Protein AF-A0A9P3B2C8-F1 (afdb_monomer)

Solvent-accessible surface area (backbone atoms only — not comparable to full-atom values): 7756 Å² total; per-residue (Å²): 133,86,79,74,78,77,79,78,56,55,36,47,29,54,49,73,46,73,80,32,64,86,76,52,76,56,38,17,37,38,37,25,30,33,15,29,93,75,75,56,87,89,52,92,56,63,87,14,36,55,66,86,53,59,42,84,40,42,48,70,59,54,50,53,53,52,52,53,48,36,76,73,70,60,54,70,44,74,34,84,42,39,35,36,61,78,42,93,71,26,80,46,48,59,59,49,51,53,60,45,47,61,66,65,63,59,82,76,83,66,72,98,69,74,93,66,77,95,72,82,77,82,69,84,86,127

Sequence (126 aa):
MANATPAPVMLRLNKAHYPVTTLGYGKRIGVWFQGCSIHCKDCVSMDTWEPNGGADIAVPALMDWCKAKAAAGGVDGVTFSGGEPFFPAQQAIEHGVQGLRLFVGGCGFFPPASCGGRRGHPGPAR

Structure (mmCIF, N/CA/C/O backbone):
data_AF-A0A9P3B2C8-F1
#
_entry.id   AF-A0A9P3B2C8-F1
#
loop_
_atom_site.group_PDB
_atom_site.id
_atom_site.type_symbol
_atom_site.label_atom_id
_atom_site.label_alt_id
_atom_site.label_comp_id
_atom_site.label_as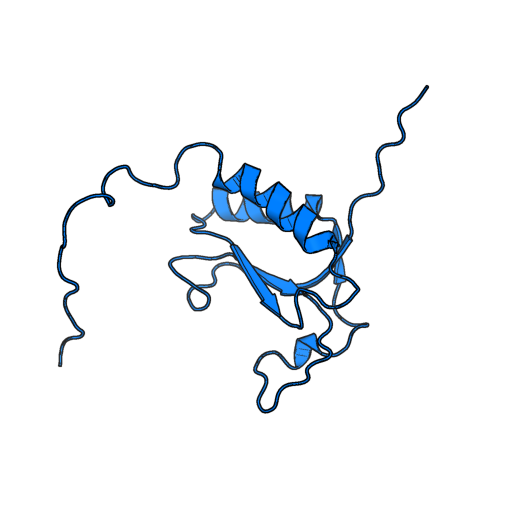ym_id
_atom_site.label_entity_id
_atom_site.label_seq_id
_atom_site.pdbx_PDB_ins_code
_atom_site.Cartn_x
_atom_site.Cartn_y
_atom_site.Cartn_z
_atom_site.occupancy
_atom_site.B_iso_or_equiv
_atom_site.auth_seq_id
_atom_site.auth_comp_id
_atom_site.auth_asym_id
_atom_site.auth_atom_id
_atom_site.pdbx_PDB_model_num
ATOM 1 N N . MET A 1 1 ? 28.570 18.920 15.329 1.00 43.25 1 MET A N 1
ATOM 2 C CA . MET A 1 1 ? 28.449 18.154 14.071 1.00 43.25 1 MET A CA 1
ATOM 3 C C . MET A 1 1 ? 26.966 17.894 13.874 1.00 43.25 1 MET A C 1
ATOM 5 O O . MET A 1 1 ? 26.387 17.195 14.695 1.00 43.25 1 MET A O 1
ATOM 9 N N . ALA A 1 2 ? 26.316 18.571 12.927 1.00 52.19 2 ALA A N 1
ATOM 10 C CA . ALA A 1 2 ? 24.889 18.373 12.686 1.00 52.19 2 ALA A CA 1
ATOM 11 C C . ALA A 1 2 ? 24.709 16.997 12.035 1.00 52.19 2 ALA A C 1
ATOM 13 O O . ALA A 1 2 ? 25.171 16.790 10.916 1.00 52.19 2 ALA A O 1
ATOM 14 N N . ASN A 1 3 ? 24.102 16.048 12.750 1.00 50.06 3 ASN A N 1
ATOM 15 C CA . ASN A 1 3 ? 23.683 14.791 12.141 1.00 50.06 3 ASN A CA 1
ATOM 16 C C . ASN A 1 3 ? 22.627 15.133 11.089 1.00 50.06 3 ASN A C 1
ATOM 18 O O . ASN A 1 3 ? 21.525 15.564 11.432 1.00 50.06 3 ASN A O 1
ATOM 22 N N . ALA A 1 4 ? 22.988 14.994 9.814 1.00 58.59 4 ALA A N 1
ATOM 23 C CA . ALA A 1 4 ? 22.043 15.111 8.720 1.00 58.59 4 ALA A CA 1
ATOM 24 C C . ALA A 1 4 ? 20.902 14.121 8.977 1.00 58.59 4 ALA A C 1
ATOM 26 O O . ALA A 1 4 ? 21.138 12.929 9.175 1.00 58.59 4 ALA A O 1
ATOM 27 N N . THR A 1 5 ? 19.667 14.620 9.025 1.00 59.88 5 THR A N 1
ATOM 28 C CA . THR A 1 5 ? 18.505 13.730 9.042 1.00 59.88 5 THR A CA 1
ATOM 29 C C . THR A 1 5 ? 18.495 13.009 7.695 1.00 59.88 5 THR A C 1
ATOM 31 O O . THR A 1 5 ? 18.531 13.693 6.668 1.00 59.88 5 THR A O 1
ATOM 34 N N . PRO A 1 6 ? 18.518 11.666 7.658 1.00 69.62 6 PRO A N 1
ATOM 35 C CA . PRO A 1 6 ? 18.495 10.947 6.395 1.00 69.62 6 PRO A CA 1
ATOM 36 C C . PRO A 1 6 ? 17.227 11.317 5.623 1.00 69.62 6 PRO A C 1
ATOM 38 O O . PRO A 1 6 ? 16.162 11.510 6.216 1.00 69.62 6 PRO A O 1
ATOM 41 N N . ALA A 1 7 ? 17.357 11.447 4.302 1.00 75.50 7 ALA A N 1
ATOM 42 C CA . ALA A 1 7 ? 16.226 11.739 3.435 1.00 75.50 7 ALA A CA 1
ATOM 43 C C . ALA A 1 7 ? 15.110 10.698 3.651 1.00 75.50 7 ALA A C 1
ATOM 45 O O . ALA A 1 7 ? 15.408 9.518 3.871 1.00 75.50 7 ALA A O 1
ATOM 46 N N . PRO A 1 8 ? 13.832 11.114 3.618 1.00 78.19 8 PRO A N 1
ATOM 47 C CA . PRO A 1 8 ? 12.732 10.195 3.839 1.00 78.19 8 PRO A CA 1
ATOM 48 C C . PRO A 1 8 ? 12.723 9.128 2.748 1.00 78.19 8 PRO A C 1
ATOM 50 O O . PRO A 1 8 ? 12.842 9.417 1.558 1.00 78.19 8 PRO A O 1
ATOM 53 N N . VAL A 1 9 ? 12.558 7.881 3.176 1.00 84.44 9 VAL A N 1
ATOM 54 C CA . VAL A 1 9 ? 12.403 6.747 2.272 1.00 84.44 9 VAL A CA 1
ATOM 55 C C . VAL A 1 9 ? 11.106 6.926 1.477 1.00 84.44 9 VAL A C 1
ATOM 57 O O . VAL A 1 9 ? 10.041 7.148 2.063 1.00 84.44 9 VAL A O 1
ATOM 60 N N . MET A 1 10 ? 11.203 6.828 0.152 1.00 85.94 10 MET A N 1
ATOM 61 C CA . MET A 1 10 ? 10.084 6.997 -0.775 1.00 85.94 10 MET A CA 1
ATOM 62 C C . MET A 1 10 ? 9.579 5.638 -1.261 1.00 85.94 10 MET A C 1
ATOM 64 O O . MET A 1 10 ? 10.369 4.747 -1.564 1.00 85.94 10 MET A O 1
ATOM 68 N N . LEU A 1 11 ? 8.258 5.489 -1.335 1.00 86.44 11 LEU A N 1
ATOM 69 C CA . LEU A 1 11 ? 7.563 4.329 -1.884 1.00 86.44 11 LEU A CA 1
ATOM 70 C C . LEU A 1 11 ? 6.834 4.740 -3.153 1.00 86.44 11 LEU A C 1
ATOM 72 O O . LEU A 1 11 ? 6.071 5.704 -3.124 1.00 86.44 11 LEU A O 1
ATOM 76 N N . ARG A 1 12 ? 6.972 3.965 -4.229 1.00 89.44 12 ARG A N 1
ATOM 77 C CA . ARG A 1 12 ? 6.108 4.133 -5.396 1.00 89.44 12 ARG A CA 1
ATOM 78 C C . ARG A 1 12 ? 4.835 3.313 -5.219 1.00 89.44 12 ARG A C 1
ATOM 80 O O . ARG A 1 12 ? 4.873 2.084 -5.270 1.00 89.44 12 ARG A O 1
ATOM 87 N N . LEU A 1 13 ? 3.708 3.986 -5.002 1.00 90.94 13 LEU A N 1
ATOM 88 C CA . LEU A 1 13 ? 2.414 3.343 -4.777 1.00 90.94 13 LEU A CA 1
ATOM 89 C C . LEU A 1 13 ? 1.473 3.552 -5.958 1.00 90.94 13 LEU A C 1
ATOM 91 O O . LEU A 1 13 ? 1.335 4.660 -6.465 1.00 90.94 13 LEU A O 1
ATOM 95 N N . ASN A 1 14 ? 0.776 2.490 -6.349 1.00 93.88 14 ASN A N 1
ATOM 96 C CA . ASN A 1 14 ? -0.367 2.577 -7.245 1.00 93.88 14 ASN A CA 1
ATOM 97 C C . ASN A 1 14 ? -1.588 3.130 -6.495 1.00 93.88 14 ASN A C 1
ATOM 99 O O . ASN A 1 14 ? -2.236 4.072 -6.945 1.00 93.88 14 ASN A O 1
ATOM 103 N N . LYS A 1 15 ? -1.885 2.550 -5.324 1.00 94.00 15 LYS A N 1
ATOM 104 C CA . LYS A 1 15 ? -3.028 2.935 -4.487 1.00 94.00 15 LYS A CA 1
ATOM 105 C C . LYS A 1 15 ? -2.873 2.465 -3.045 1.00 94.00 15 LYS A C 1
ATOM 107 O O . LYS A 1 15 ? -2.222 1.462 -2.758 1.00 94.00 15 LYS A O 1
ATOM 112 N N . ALA A 1 16 ? -3.551 3.163 -2.140 1.00 93.94 16 ALA A N 1
ATOM 113 C CA . ALA A 1 16 ? -3.801 2.717 -0.776 1.00 93.94 16 ALA A CA 1
ATOM 114 C C . ALA A 1 16 ? -5.299 2.846 -0.479 1.00 93.94 16 ALA A C 1
ATOM 116 O O . ALA A 1 16 ? -5.923 3.846 -0.838 1.00 93.94 16 ALA A O 1
ATOM 117 N N . HIS A 1 17 ? -5.895 1.832 0.146 1.00 94.88 17 HIS A N 1
ATOM 118 C CA . HIS A 1 17 ? -7.337 1.791 0.376 1.00 94.88 17 HIS A CA 1
ATOM 119 C C . HIS A 1 17 ? -7.695 1.245 1.757 1.00 94.88 17 HIS A C 1
ATOM 121 O O . HIS A 1 17 ? -7.052 0.334 2.275 1.00 94.88 17 HIS A O 1
ATOM 127 N N . TYR A 1 18 ? -8.751 1.808 2.340 1.00 94.81 18 TYR A N 1
ATOM 128 C CA . TYR A 1 18 ? -9.376 1.349 3.574 1.00 94.81 18 TYR A CA 1
ATOM 129 C C . TYR A 1 18 ? -10.875 1.700 3.536 1.00 94.81 18 TYR A C 1
ATOM 131 O O . TYR A 1 18 ? -11.192 2.846 3.204 1.00 94.81 18 TYR A O 1
ATOM 139 N N . PRO A 1 19 ? -11.782 0.790 3.937 1.00 95.38 19 PRO A N 1
ATOM 140 C CA . PRO A 1 19 ? -11.508 -0.563 4.424 1.00 95.38 19 PRO A CA 1
ATOM 141 C C . PRO A 1 19 ? -11.384 -1.596 3.292 1.00 95.38 19 PRO A C 1
ATOM 143 O O . PRO A 1 19 ? -12.150 -1.585 2.337 1.00 95.38 19 PRO A O 1
ATOM 146 N N . VAL A 1 20 ? -10.454 -2.542 3.439 1.00 94.56 20 VAL A N 1
ATOM 147 C CA . VAL A 1 20 ? -10.326 -3.734 2.584 1.00 94.56 20 VAL A CA 1
ATOM 148 C C . VAL A 1 20 ? -10.658 -4.974 3.408 1.00 94.56 20 VAL A C 1
ATOM 150 O O . VAL A 1 20 ? -10.001 -5.233 4.410 1.00 94.56 20 VAL A O 1
ATOM 153 N N . THR A 1 21 ? -11.652 -5.756 2.989 1.00 95.38 21 THR A N 1
ATOM 154 C CA . THR A 1 21 ? -12.120 -6.958 3.717 1.00 95.38 21 THR A CA 1
ATOM 155 C C . THR A 1 21 ? -11.828 -8.273 2.994 1.00 95.38 21 THR A C 1
ATOM 157 O O . THR A 1 21 ? -12.103 -9.347 3.517 1.00 95.38 21 THR A O 1
ATOM 160 N N . THR A 1 22 ? -11.262 -8.206 1.788 1.00 94.19 22 THR A N 1
ATOM 161 C CA . THR A 1 22 ? -10.993 -9.370 0.928 1.00 94.19 22 THR A CA 1
ATOM 162 C C . THR A 1 22 ? -9.524 -9.797 0.915 1.00 94.19 22 THR A C 1
ATOM 164 O O . THR A 1 22 ? -9.206 -10.856 0.385 1.00 94.19 22 THR A O 1
ATOM 167 N N . LEU A 1 23 ? -8.619 -9.008 1.510 1.00 91.12 23 LEU A N 1
ATOM 168 C CA . LEU A 1 23 ? -7.166 -9.250 1.516 1.00 91.12 23 LEU A CA 1
ATOM 169 C C . LEU A 1 23 ? -6.628 -9.658 2.896 1.00 91.12 23 LEU A C 1
ATOM 171 O O . LEU A 1 23 ? -5.550 -9.227 3.312 1.00 91.12 23 LEU A O 1
ATOM 175 N N . GLY A 1 24 ? -7.404 -10.465 3.616 1.00 89.31 24 GLY A N 1
ATOM 176 C CA . GLY A 1 24 ? -7.090 -10.991 4.944 1.00 89.31 24 GLY A CA 1
ATOM 177 C C . GLY A 1 24 ? -8.228 -10.772 5.939 1.00 89.31 24 GLY A C 1
ATOM 178 O O . GLY A 1 24 ? -9.258 -10.197 5.604 1.00 89.31 24 GLY A O 1
ATOM 179 N N . TYR A 1 25 ? -8.030 -11.227 7.177 1.00 89.38 25 TYR A N 1
ATOM 180 C CA . TYR A 1 25 ? -9.030 -11.097 8.237 1.00 89.38 25 TYR A CA 1
ATOM 181 C C . TYR A 1 25 ? -9.295 -9.629 8.611 1.00 89.38 25 TYR A C 1
ATOM 183 O O . TYR A 1 25 ? -8.346 -8.845 8.756 1.00 89.38 25 TYR A O 1
ATOM 191 N N . GLY A 1 26 ? -10.576 -9.309 8.821 1.00 92.31 26 GLY A N 1
ATOM 192 C CA . GLY A 1 26 ? -11.045 -8.025 9.342 1.00 92.31 26 GLY A CA 1
ATOM 193 C C . GLY A 1 26 ? -11.028 -6.874 8.329 1.00 92.31 26 GLY A C 1
ATOM 194 O O . GLY A 1 26 ? -11.012 -7.078 7.116 1.00 92.31 26 GLY A O 1
ATOM 195 N N . LYS A 1 27 ? -11.052 -5.640 8.840 1.00 93.44 27 LYS A N 1
ATOM 196 C CA . LYS A 1 27 ? -10.877 -4.396 8.086 1.00 93.44 27 LYS A CA 1
ATOM 197 C C . LYS A 1 27 ? -9.394 -4.087 7.963 1.00 93.44 27 LYS A C 1
ATOM 199 O O . LYS A 1 27 ? -8.738 -3.671 8.921 1.00 93.44 27 LYS A O 1
ATOM 204 N N . ARG A 1 28 ? -8.866 -4.243 6.759 1.00 93.94 28 ARG A N 1
ATOM 205 C CA . ARG A 1 28 ? -7.453 -4.028 6.473 1.00 93.94 28 ARG A CA 1
ATOM 206 C C . ARG A 1 28 ? -7.233 -2.742 5.710 1.00 93.94 28 ARG A C 1
ATOM 208 O O . ARG A 1 28 ? -8.091 -2.279 4.960 1.00 93.94 28 ARG A O 1
ATOM 215 N N . ILE A 1 29 ? -6.051 -2.180 5.889 1.00 94.75 29 ILE A N 1
ATOM 216 C CA . ILE A 1 29 ? -5.506 -1.216 4.943 1.00 94.75 29 ILE A CA 1
ATOM 217 C C . ILE A 1 29 ? -4.802 -2.018 3.851 1.00 94.75 29 ILE A C 1
ATOM 219 O O . ILE A 1 29 ? -3.864 -2.755 4.145 1.00 94.75 29 ILE A O 1
ATOM 223 N N . GLY A 1 30 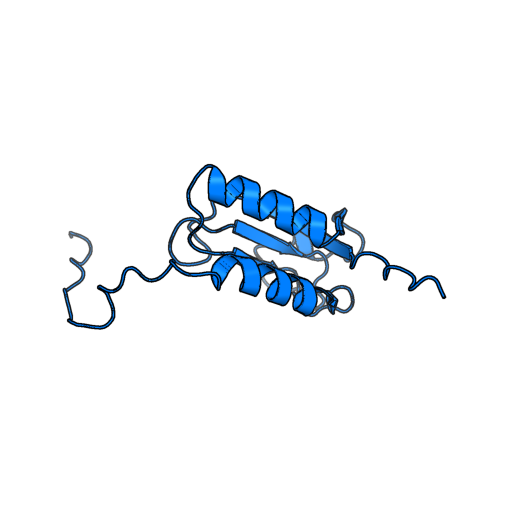? -5.243 -1.891 2.605 1.00 93.94 30 GLY A N 1
ATOM 224 C CA . GLY A 1 30 ? -4.521 -2.433 1.456 1.00 93.94 30 GLY A CA 1
ATOM 225 C C . GLY A 1 30 ? -3.563 -1.388 0.893 1.00 93.94 30 GLY A C 1
ATOM 226 O O . GLY A 1 30 ? -3.972 -0.250 0.662 1.00 93.94 30 GLY A O 1
ATOM 227 N N . VAL A 1 31 ? -2.308 -1.768 0.667 1.00 92.38 31 VAL A N 1
ATOM 228 C CA . VAL A 1 31 ? -1.281 -0.929 0.036 1.00 92.38 31 VAL A CA 1
ATOM 229 C C . VAL A 1 31 ? -0.771 -1.656 -1.198 1.00 92.38 31 VAL A C 1
ATOM 231 O O . VAL A 1 31 ? -0.207 -2.738 -1.073 1.00 92.38 31 VAL A O 1
ATOM 234 N N . TRP A 1 32 ? -0.966 -1.069 -2.374 1.00 92.81 32 TRP A N 1
ATOM 235 C CA . TRP A 1 32 ? -0.469 -1.585 -3.645 1.00 92.81 32 TRP A CA 1
ATOM 236 C C . TRP A 1 32 ? 0.649 -0.675 -4.142 1.00 92.81 32 TRP A C 1
ATOM 238 O O . TRP A 1 32 ? 0.446 0.514 -4.390 1.00 92.81 32 TRP A O 1
ATOM 248 N N . PHE A 1 33 ? 1.828 -1.250 -4.281 1.00 91.19 33 PHE A N 1
ATOM 249 C CA . PHE A 1 33 ? 2.978 -0.695 -4.963 1.00 91.19 33 PHE A CA 1
ATOM 250 C C . PHE A 1 33 ? 2.820 -0.672 -6.489 1.00 91.19 33 PHE A C 1
ATOM 252 O O . PHE A 1 33 ? 1.993 -1.365 -7.081 1.00 91.19 33 PHE A O 1
ATOM 259 N N . GLN A 1 34 ? 3.642 0.140 -7.139 1.00 92.06 34 GLN A N 1
ATOM 260 C CA . GLN A 1 34 ? 3.735 0.187 -8.594 1.00 92.06 34 GLN A CA 1
ATOM 261 C C . GLN A 1 34 ? 4.948 -0.615 -9.087 1.00 92.06 34 GLN A C 1
ATOM 263 O O . GLN A 1 34 ? 6.004 -0.587 -8.464 1.00 92.06 34 GLN A O 1
ATOM 268 N N . GLY A 1 35 ? 4.806 -1.254 -10.245 1.00 89.75 35 GLY A N 1
ATOM 269 C CA . GLY A 1 35 ? 5.830 -2.038 -10.926 1.00 89.75 35 GLY A CA 1
ATOM 270 C C . GLY A 1 35 ? 5.680 -3.533 -10.654 1.00 89.75 35 GLY A C 1
ATOM 271 O O . GLY A 1 35 ? 5.605 -3.963 -9.504 1.00 89.75 35 GLY A O 1
ATOM 272 N N . CYS A 1 36 ? 5.649 -4.348 -11.710 1.00 89.75 36 CYS A N 1
ATOM 273 C CA . CYS A 1 36 ? 5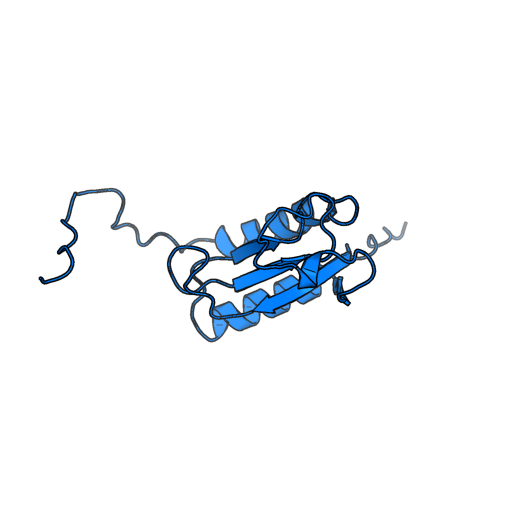.663 -5.808 -11.601 1.00 89.75 36 CYS A CA 1
ATOM 274 C C . CYS A 1 36 ? 6.378 -6.416 -12.805 1.00 89.75 36 CYS A C 1
ATOM 276 O O . CYS A 1 36 ? 5.87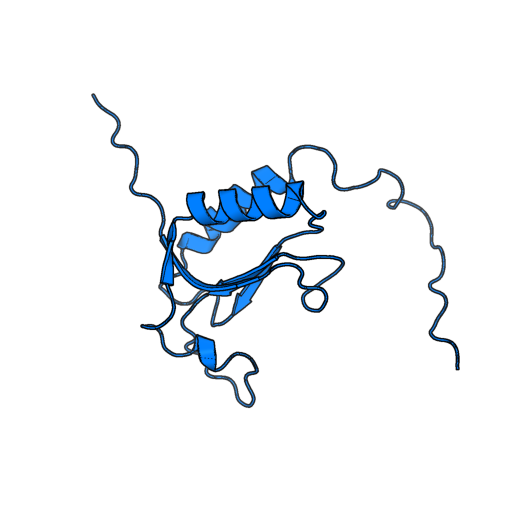1 -6.314 -13.908 1.00 89.75 36 CYS A O 1
ATOM 278 N N . SER A 1 37 ? 7.508 -7.102 -12.633 1.00 86.50 37 SER A N 1
ATOM 279 C CA . SER A 1 37 ? 8.185 -7.773 -13.760 1.00 86.50 37 SER A CA 1
ATOM 280 C C . SER A 1 37 ? 7.559 -9.103 -14.175 1.00 86.50 37 SER A C 1
ATOM 282 O O . SER A 1 37 ? 7.921 -9.649 -15.213 1.00 86.50 37 SER A O 1
ATOM 284 N N . ILE A 1 38 ? 6.659 -9.655 -13.359 1.00 89.62 38 ILE A N 1
ATOM 285 C CA . ILE A 1 38 ? 6.118 -11.003 -13.561 1.00 89.62 38 ILE A CA 1
ATOM 286 C C . ILE A 1 38 ? 5.068 -11.011 -14.675 1.00 89.62 38 ILE A C 1
ATOM 288 O O . ILE A 1 38 ? 4.982 -11.990 -15.411 1.00 89.62 38 ILE A O 1
ATOM 292 N N . HIS A 1 39 ? 4.263 -9.945 -14.778 1.00 91.38 39 HIS A N 1
ATOM 293 C CA . HIS A 1 39 ? 3.156 -9.824 -15.737 1.00 91.38 39 HIS A CA 1
ATOM 294 C C . HIS A 1 39 ? 2.344 -11.122 -15.877 1.00 91.38 39 HIS A C 1
ATOM 296 O O . HIS A 1 39 ? 2.151 -11.653 -16.973 1.00 91.38 39 HIS A O 1
ATOM 302 N N . CYS A 1 40 ? 1.920 -11.681 -14.738 1.00 91.50 40 CYS A N 1
ATOM 303 C CA . CYS A 1 40 ? 1.273 -12.985 -14.720 1.00 91.50 40 CYS A CA 1
ATOM 304 C C . CYS A 1 40 ? 0.002 -12.996 -15.581 1.00 91.50 40 CYS A C 1
ATOM 306 O O . CYS A 1 40 ? -0.740 -12.014 -15.664 1.00 91.50 40 CYS A O 1
ATOM 308 N N . LYS A 1 41 ? -0.254 -14.142 -16.218 1.00 95.44 41 LYS A N 1
ATOM 309 C CA . LYS A 1 41 ? -1.486 -14.358 -16.972 1.00 95.44 41 LYS A CA 1
ATOM 310 C C . LYS A 1 41 ? -2.695 -14.162 -16.047 1.00 95.44 41 LYS A C 1
ATOM 312 O O . LYS A 1 41 ? -2.692 -14.658 -14.924 1.00 95.44 41 LYS A O 1
ATOM 317 N N . ASP A 1 42 ? -3.703 -13.444 -16.540 1.00 93.75 42 ASP A N 1
ATOM 318 C CA . ASP A 1 42 ? -4.951 -13.137 -15.828 1.00 93.75 42 ASP A CA 1
ATOM 319 C C . ASP A 1 42 ? -4.739 -12.347 -14.517 1.00 93.75 42 ASP A C 1
ATOM 321 O O . ASP A 1 42 ? -5.491 -12.481 -13.549 1.00 93.75 42 ASP A O 1
ATOM 325 N N . CYS A 1 43 ? -3.705 -11.495 -14.476 1.00 92.44 43 CYS A N 1
ATOM 326 C CA . CYS A 1 43 ? -3.440 -10.628 -13.331 1.00 92.44 43 CYS A CA 1
ATOM 327 C C . CYS A 1 43 ? -4.628 -9.695 -13.046 1.00 92.44 43 CYS A C 1
ATOM 329 O O . CYS A 1 43 ? -5.054 -8.924 -13.899 1.00 92.44 43 CYS A O 1
ATOM 331 N N . VAL A 1 44 ? -5.116 -9.688 -11.807 1.00 91.25 44 VAL A N 1
ATOM 332 C CA . VAL A 1 44 ? -6.185 -8.767 -11.373 1.00 91.25 44 VAL A CA 1
ATOM 333 C C . VAL A 1 44 ? -5.697 -7.337 -11.106 1.00 91.25 44 VAL A C 1
ATOM 335 O O . VAL A 1 44 ? -6.510 -6.435 -10.932 1.00 91.25 44 VAL A O 1
ATOM 338 N N . SER A 1 45 ? -4.377 -7.131 -11.087 1.00 91.19 45 SER A N 1
ATOM 339 C CA . SER A 1 45 ? -3.716 -5.857 -10.775 1.00 91.19 45 SER A CA 1
ATOM 340 C C . SER A 1 45 ? -2.852 -5.373 -11.948 1.00 91.19 45 SER A C 1
ATOM 342 O O . SER A 1 45 ? -1.735 -4.901 -11.746 1.00 91.19 45 SER A O 1
ATOM 344 N N . MET A 1 46 ? -3.323 -5.531 -13.191 1.00 93.31 46 MET A N 1
ATOM 345 C CA . MET A 1 46 ? -2.599 -5.078 -14.398 1.00 93.31 46 MET A CA 1
ATOM 346 C C . MET A 1 46 ? -2.263 -3.579 -14.376 1.00 93.31 46 MET A C 1
ATOM 348 O O . MET A 1 46 ? -1.274 -3.154 -14.962 1.00 93.31 46 MET A O 1
ATOM 352 N N . ASP A 1 47 ? -3.042 -2.781 -13.646 1.00 92.38 47 ASP A N 1
ATOM 353 C CA . ASP A 1 47 ? -2.795 -1.358 -13.392 1.00 92.38 47 ASP A CA 1
ATOM 354 C C . ASP A 1 47 ? -1.475 -1.089 -12.643 1.00 92.38 47 ASP A C 1
ATOM 356 O O . ASP A 1 47 ? -0.926 0.012 -12.706 1.00 92.38 47 ASP A O 1
ATOM 360 N N . THR A 1 48 ? -0.931 -2.101 -11.967 1.00 92.44 48 THR A N 1
ATOM 361 C CA . THR A 1 48 ? 0.343 -2.015 -11.240 1.00 92.44 48 THR A CA 1
ATOM 362 C C . THR A 1 48 ? 1.564 -2.377 -12.089 1.00 92.44 48 THR A C 1
ATOM 364 O O . THR A 1 48 ? 2.676 -2.288 -11.586 1.00 92.44 48 THR A O 1
ATOM 367 N N . TRP A 1 49 ? 1.408 -2.796 -13.349 1.00 91.56 49 TRP A N 1
ATOM 368 C CA . TRP A 1 49 ? 2.527 -3.305 -14.156 1.00 91.56 49 TRP A CA 1
ATOM 369 C C . TRP A 1 49 ? 3.544 -2.229 -14.541 1.00 91.56 49 TRP A C 1
ATOM 371 O O . TRP A 1 49 ? 4.739 -2.418 -14.321 1.00 91.56 49 TRP A O 1
ATOM 381 N N . GLU A 1 50 ? 3.073 -1.092 -15.061 1.00 89.94 50 GLU A N 1
ATOM 382 C CA . GLU A 1 50 ? 3.941 -0.035 -15.591 1.00 89.94 50 GLU A CA 1
ATOM 383 C C . GLU A 1 50 ? 4.817 0.574 -14.480 1.00 89.94 50 GLU A C 1
ATOM 385 O O . GLU A 1 50 ? 4.273 1.212 -13.577 1.00 89.94 50 GLU A O 1
ATOM 390 N N . PRO A 1 51 ? 6.155 0.440 -14.516 1.00 85.81 51 PRO A N 1
ATOM 391 C CA . PRO A 1 51 ? 7.018 0.896 -13.422 1.00 85.81 51 PRO A CA 1
ATOM 392 C C . PRO A 1 51 ? 6.955 2.407 -13.181 1.00 85.81 51 PRO A C 1
ATOM 394 O O . PRO A 1 51 ? 7.142 2.871 -12.059 1.00 85.81 51 PRO A O 1
ATOM 397 N N . ASN A 1 52 ? 6.674 3.178 -14.234 1.00 86.44 52 ASN A N 1
ATOM 398 C CA . ASN A 1 52 ? 6.700 4.638 -14.187 1.00 86.44 52 ASN A CA 1
ATOM 399 C C . ASN A 1 52 ? 5.374 5.269 -13.737 1.00 86.44 52 ASN A C 1
ATOM 401 O O . ASN A 1 52 ? 5.308 6.488 -13.591 1.00 86.44 52 ASN A O 1
ATOM 405 N N . GLY A 1 53 ? 4.331 4.463 -13.515 1.00 87.75 53 GLY A N 1
ATOM 406 C CA . GLY A 1 53 ? 3.040 4.934 -13.014 1.00 87.75 53 GLY A CA 1
ATOM 407 C C . GLY A 1 53 ? 3.056 5.285 -11.522 1.00 87.75 53 GLY A C 1
ATOM 408 O O . GLY A 1 53 ? 4.112 5.422 -10.899 1.00 87.75 53 GLY A O 1
ATOM 409 N N . GLY A 1 54 ? 1.859 5.365 -10.936 1.00 89.00 54 GLY A N 1
ATOM 410 C CA . GLY A 1 54 ? 1.663 5.553 -9.498 1.00 89.00 54 GLY A CA 1
ATOM 411 C C . GLY A 1 54 ? 2.098 6.927 -8.976 1.00 89.00 54 GLY A C 1
ATOM 412 O O . GLY A 1 54 ? 2.196 7.898 -9.723 1.00 89.00 54 GLY A O 1
ATOM 413 N N . ALA A 1 55 ? 2.343 7.000 -7.669 1.00 91.19 55 ALA A N 1
ATOM 414 C CA . ALA A 1 55 ? 2.771 8.202 -6.963 1.00 91.19 55 ALA A CA 1
ATOM 415 C C . ALA A 1 55 ? 3.892 7.894 -5.965 1.00 91.19 55 ALA A C 1
ATOM 417 O O . ALA A 1 55 ? 3.884 6.847 -5.312 1.00 91.19 55 ALA A O 1
ATOM 418 N N . ASP A 1 56 ? 4.836 8.823 -5.830 1.00 90.50 56 ASP A N 1
ATOM 419 C CA . ASP A 1 56 ? 5.880 8.763 -4.810 1.00 90.50 56 ASP A CA 1
ATOM 420 C C . ASP A 1 56 ? 5.322 9.226 -3.460 1.00 90.50 56 ASP A C 1
ATOM 422 O O . ASP A 1 56 ? 4.919 10.376 -3.287 1.00 90.50 56 ASP A O 1
ATOM 426 N N . ILE A 1 57 ? 5.304 8.316 -2.490 1.00 90.12 57 ILE A N 1
ATOM 427 C CA . ILE A 1 57 ? 4.770 8.528 -1.148 1.00 90.12 57 ILE A CA 1
ATOM 428 C C . ILE A 1 57 ? 5.881 8.291 -0.13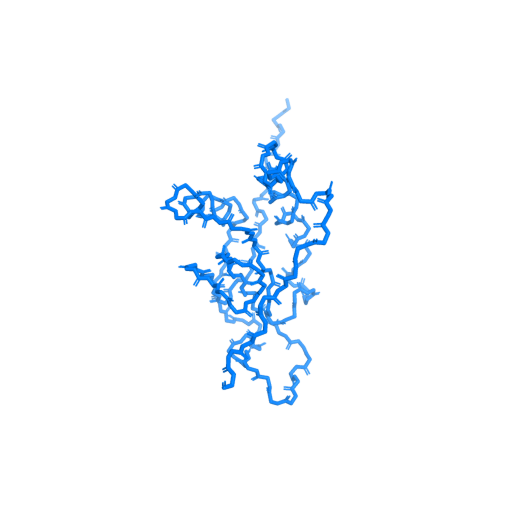1 1.00 90.12 57 ILE A C 1
ATOM 430 O O . ILE A 1 57 ? 6.461 7.209 -0.059 1.00 90.12 57 ILE A O 1
ATOM 434 N N . A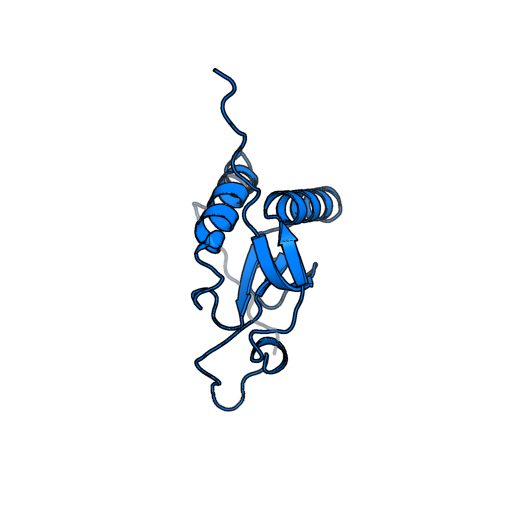LA A 1 58 ? 6.165 9.294 0.696 1.00 90.06 58 ALA A N 1
ATOM 435 C CA . ALA A 1 58 ? 7.117 9.146 1.789 1.00 90.06 58 ALA A CA 1
ATOM 436 C C . ALA A 1 58 ? 6.576 8.169 2.847 1.00 90.06 58 ALA A C 1
ATOM 438 O O . ALA A 1 58 ? 5.412 8.265 3.246 1.00 90.06 58 ALA A O 1
ATOM 439 N N . VAL A 1 59 ? 7.427 7.273 3.362 1.00 86.81 59 VAL A N 1
ATOM 440 C CA . VAL A 1 59 ? 7.046 6.315 4.418 1.00 86.81 59 VAL A CA 1
ATOM 441 C C . VAL A 1 59 ? 6.355 7.004 5.609 1.00 86.81 59 VAL A C 1
ATOM 443 O O . VAL A 1 59 ? 5.290 6.527 6.002 1.00 86.81 59 VAL A O 1
ATOM 446 N N . PRO A 1 60 ? 6.847 8.138 6.157 1.00 87.75 60 PRO A N 1
ATOM 447 C CA . PRO A 1 60 ? 6.160 8.832 7.250 1.00 87.75 60 PRO A CA 1
ATOM 448 C C . PRO A 1 60 ? 4.729 9.262 6.901 1.00 87.75 60 PRO A C 1
ATOM 450 O O . PRO A 1 60 ? 3.822 9.071 7.706 1.00 87.75 60 PRO A O 1
ATOM 453 N N . ALA A 1 61 ? 4.503 9.755 5.680 1.00 91.50 61 ALA A N 1
ATOM 454 C CA . ALA A 1 61 ? 3.180 10.186 5.233 1.00 91.50 61 ALA A CA 1
ATOM 455 C C . ALA A 1 61 ? 2.200 9.006 5.130 1.00 91.50 61 ALA A C 1
ATOM 457 O O . ALA A 1 61 ? 1.052 9.111 5.565 1.00 91.50 61 ALA A O 1
ATOM 458 N N . LEU A 1 62 ? 2.659 7.856 4.619 1.00 89.88 62 LEU A N 1
ATOM 459 C CA . LEU A 1 62 ? 1.857 6.630 4.611 1.00 89.88 62 LEU A CA 1
ATOM 460 C C . LEU A 1 62 ? 1.521 6.179 6.039 1.00 89.88 62 LEU A C 1
ATOM 462 O O . LEU A 1 62 ? 0.382 5.806 6.313 1.00 89.88 62 LEU A O 1
ATOM 466 N N . MET A 1 63 ? 2.491 6.237 6.957 1.00 88.62 63 MET A N 1
ATOM 467 C CA . MET A 1 63 ? 2.280 5.865 8.359 1.00 88.62 63 MET A CA 1
ATOM 468 C C . MET A 1 63 ? 1.251 6.761 9.044 1.00 88.62 63 MET A C 1
ATOM 470 O O . MET A 1 63 ? 0.388 6.256 9.760 1.00 88.62 63 MET A O 1
ATOM 474 N N . ASP A 1 64 ? 1.302 8.070 8.816 1.00 91.69 64 ASP A N 1
ATOM 475 C CA . ASP A 1 64 ? 0.344 9.004 9.410 1.00 91.69 64 ASP A CA 1
ATOM 476 C C . ASP A 1 64 ? -1.067 8.797 8.860 1.00 91.69 64 ASP A C 1
ATOM 478 O O . ASP A 1 64 ? -2.038 8.783 9.622 1.00 91.69 64 ASP A O 1
ATOM 482 N N . TRP A 1 65 ? -1.186 8.510 7.562 1.00 93.25 65 TRP A N 1
ATOM 483 C CA . TRP A 1 65 ? -2.460 8.113 6.974 1.00 93.25 65 TRP A CA 1
ATOM 484 C C . TRP A 1 65 ? -2.993 6.805 7.585 1.00 93.25 65 TRP A C 1
ATOM 486 O O . TRP A 1 65 ? -4.165 6.743 7.966 1.00 93.25 65 TRP A O 1
ATOM 496 N N . CYS A 1 66 ? -2.144 5.787 7.767 1.00 90.62 66 CYS A N 1
ATOM 497 C CA . CYS A 1 66 ? -2.524 4.528 8.414 1.00 90.62 66 CYS A CA 1
ATOM 498 C C . CYS A 1 66 ? -3.027 4.738 9.852 1.00 90.62 66 CYS A C 1
ATOM 500 O O . CYS A 1 66 ? -4.078 4.204 10.218 1.00 90.62 66 CYS A O 1
ATOM 502 N N . LYS A 1 67 ? -2.327 5.558 10.649 1.00 89.12 67 LYS A N 1
ATOM 503 C CA . LYS A 1 67 ? -2.739 5.914 12.019 1.00 89.12 67 LYS A CA 1
ATOM 504 C C . LYS A 1 67 ? -4.106 6.593 12.030 1.00 89.12 67 LYS A C 1
ATOM 506 O O . LYS A 1 67 ? -4.962 6.228 12.834 1.00 89.12 67 LYS A O 1
ATOM 511 N N . ALA A 1 68 ? -4.336 7.536 11.115 1.00 90.56 68 ALA A N 1
ATOM 512 C CA . ALA A 1 68 ? -5.614 8.232 11.008 1.00 90.56 68 ALA A CA 1
ATOM 513 C C . ALA A 1 68 ? -6.772 7.265 10.699 1.00 90.56 68 ALA A C 1
ATOM 515 O O . ALA A 1 68 ? -7.850 7.384 11.281 1.00 90.56 68 ALA A O 1
ATOM 516 N N . LYS A 1 69 ? -6.562 6.264 9.829 1.00 91.94 69 LYS A N 1
ATOM 517 C CA . LYS A 1 69 ? -7.581 5.236 9.541 1.00 91.94 69 LYS A CA 1
ATOM 518 C C . LYS A 1 69 ? -7.849 4.322 10.728 1.00 91.94 69 LYS A C 1
ATOM 520 O O . LYS A 1 69 ? -9.009 4.021 11.011 1.00 91.94 69 LYS A O 1
ATOM 525 N N . ALA A 1 70 ? -6.808 3.929 11.450 1.00 86.88 70 ALA A N 1
ATOM 526 C CA . ALA A 1 70 ? -6.965 3.108 12.640 1.00 86.88 70 ALA A CA 1
ATOM 527 C C . ALA A 1 70 ? -7.728 3.826 13.755 1.00 86.88 70 ALA A C 1
ATOM 529 O O . ALA A 1 70 ? -8.617 3.223 14.354 1.00 86.88 70 ALA A O 1
ATOM 530 N N . ALA A 1 71 ? -7.448 5.116 13.968 1.00 85.88 71 ALA A N 1
ATOM 531 C CA . ALA A 1 71 ? -8.165 5.943 14.934 1.00 85.88 71 ALA A CA 1
ATOM 532 C C . ALA A 1 71 ? -9.653 6.122 14.579 1.00 85.88 71 ALA A C 1
ATOM 534 O O . ALA A 1 71 ? -10.485 6.231 15.474 1.00 85.88 71 ALA A O 1
ATOM 535 N N . ALA A 1 72 ? -9.997 6.141 13.286 1.00 83.75 72 ALA A N 1
ATOM 536 C CA . ALA A 1 72 ? -11.353 6.435 12.823 1.00 83.75 72 ALA A CA 1
ATOM 537 C C . ALA A 1 72 ? -12.291 5.217 12.725 1.00 83.75 72 ALA A C 1
ATOM 539 O O . ALA A 1 72 ? -13.501 5.385 12.858 1.00 83.75 72 ALA A O 1
ATOM 540 N N . GLY A 1 73 ? -11.786 4.010 12.434 1.00 74.19 73 GLY A N 1
ATOM 541 C CA . GLY A 1 73 ? -12.660 2.893 12.028 1.00 74.19 73 GLY A CA 1
ATOM 542 C C . GLY A 1 73 ? -12.295 1.498 12.532 1.00 74.19 73 GLY A C 1
ATOM 543 O O . GLY A 1 73 ? -13.023 0.545 12.218 1.00 74.19 73 GLY A O 1
ATOM 544 N N . GLY A 1 74 ? -11.203 1.376 13.297 1.00 82.44 74 GLY A N 1
ATOM 545 C CA . GLY A 1 74 ? -10.609 0.096 13.678 1.00 82.44 74 GLY A CA 1
ATOM 546 C C . GLY A 1 74 ? -9.926 -0.572 12.482 1.00 82.44 74 GLY A C 1
ATOM 547 O O . GLY A 1 74 ? -10.551 -0.842 11.454 1.00 82.44 74 GLY A O 1
ATOM 548 N N . VAL A 1 75 ? -8.621 -0.804 12.593 1.00 88.56 75 VAL A N 1
ATOM 549 C CA . VAL A 1 75 ? -7.813 -1.482 11.572 1.00 88.56 75 VAL A CA 1
ATOM 550 C C . VAL A 1 75 ? -7.285 -2.771 12.186 1.00 88.56 75 VAL A C 1
ATOM 552 O O . VAL A 1 75 ? -6.537 -2.718 13.156 1.00 88.56 75 VAL A O 1
ATOM 555 N N . ASP A 1 76 ? -7.651 -3.913 11.604 1.00 87.19 76 ASP A N 1
ATOM 556 C CA . ASP A 1 76 ? -7.187 -5.238 12.043 1.00 87.19 76 ASP A CA 1
ATOM 557 C C . ASP A 1 76 ? -5.787 -5.579 11.504 1.00 87.19 76 ASP A C 1
ATOM 559 O O . ASP A 1 76 ? -5.152 -6.558 11.899 1.00 87.19 76 ASP A O 1
ATOM 563 N N . GLY A 1 77 ? -5.296 -4.781 10.558 1.00 88.31 77 GLY A N 1
ATOM 564 C CA . GLY A 1 77 ? -3.939 -4.866 10.051 1.00 88.31 77 GLY A CA 1
ATOM 565 C C . GLY A 1 77 ? -3.767 -4.192 8.698 1.00 88.31 77 GLY A C 1
ATOM 566 O O . GLY A 1 77 ? -4.687 -3.601 8.133 1.00 88.31 77 GLY A O 1
ATOM 567 N N . VAL A 1 78 ? -2.560 -4.312 8.161 1.00 90.06 78 VAL A N 1
ATOM 568 C CA . VAL A 1 78 ? -2.206 -3.809 6.832 1.00 90.06 78 VAL A CA 1
ATOM 569 C C . VAL A 1 78 ? -1.830 -4.996 5.955 1.00 90.06 78 VAL A C 1
ATOM 571 O O . VAL A 1 78 ? -1.249 -5.972 6.435 1.00 90.06 78 VAL A O 1
ATOM 574 N N . THR A 1 79 ? -2.206 -4.937 4.685 1.00 90.38 79 THR A N 1
ATOM 575 C CA . THR A 1 79 ? -1.784 -5.880 3.654 1.00 90.38 79 THR A CA 1
ATOM 576 C C . THR A 1 79 ? -1.011 -5.113 2.598 1.00 90.38 79 THR A C 1
ATOM 578 O O . THR A 1 79 ? -1.567 -4.261 1.907 1.00 90.38 79 THR A O 1
ATOM 581 N N . PHE A 1 80 ? 0.269 -5.439 2.473 1.00 88.88 80 PHE A N 1
ATOM 582 C CA . PHE A 1 80 ? 1.098 -5.018 1.354 1.00 88.88 80 PHE A CA 1
ATOM 583 C C . PHE A 1 80 ? 0.835 -5.976 0.187 1.00 88.88 80 PHE A C 1
ATOM 585 O O . PHE A 1 80 ? 0.960 -7.190 0.337 1.00 88.88 80 PHE A O 1
ATOM 592 N N . SER A 1 81 ? 0.384 -5.433 -0.937 1.00 88.88 81 SER A N 1
ATOM 593 C CA . SER A 1 81 ? -0.002 -6.159 -2.148 1.00 88.88 81 SER A CA 1
ATOM 594 C C . SER A 1 81 ? 0.769 -5.622 -3.355 1.00 88.88 81 SER A C 1
ATOM 596 O O . SER A 1 81 ? 1.809 -5.002 -3.166 1.00 88.88 81 SER A O 1
ATOM 598 N N . GLY A 1 82 ? 0.300 -5.931 -4.569 1.00 77.00 82 GLY A N 1
ATOM 599 C CA . GLY A 1 82 ? 1.084 -5.851 -5.802 1.00 77.00 82 GLY A CA 1
ATOM 600 C C . GLY A 1 82 ? 1.608 -4.462 -6.156 1.00 77.00 82 GLY A C 1
ATOM 601 O O . GLY A 1 82 ? 1.343 -3.544 -5.409 1.00 77.00 82 GLY A O 1
ATOM 602 N N . GLY A 1 83 ? 2.306 -4.231 -7.269 1.00 76.69 83 GLY A N 1
ATOM 603 C CA . GLY A 1 83 ? 2.632 -5.175 -8.339 1.00 76.69 83 GLY A CA 1
ATOM 604 C C . GLY A 1 83 ? 3.508 -6.336 -7.884 1.00 76.69 83 GLY A C 1
ATOM 605 O O . GLY A 1 83 ? 2.993 -7.355 -7.443 1.00 76.69 83 GLY A O 1
ATOM 606 N N . GLU A 1 84 ? 4.821 -6.200 -7.961 1.00 79.81 84 GLU A N 1
ATOM 607 C CA . GLU A 1 84 ? 5.741 -7.084 -7.253 1.00 79.81 84 GLU A CA 1
ATOM 608 C C . GLU A 1 84 ? 6.310 -6.287 -6.072 1.00 79.81 84 GLU A C 1
ATOM 610 O O . GLU A 1 84 ? 7.076 -5.347 -6.295 1.00 79.81 84 GLU A O 1
ATOM 615 N N . PRO A 1 85 ? 5.915 -6.599 -4.821 1.00 70.25 85 PRO A N 1
ATOM 616 C CA . PRO A 1 85 ? 6.394 -5.903 -3.635 1.00 70.25 85 PRO A CA 1
ATOM 617 C C . PRO A 1 85 ? 7.919 -5.813 -3.568 1.00 70.25 85 PRO A C 1
ATOM 619 O O . PRO A 1 85 ? 8.416 -4.862 -3.001 1.00 70.25 85 PRO A O 1
ATOM 622 N N . PHE A 1 86 ? 8.674 -6.741 -4.154 1.00 67.81 86 PHE A N 1
ATOM 623 C CA . PHE A 1 86 ? 10.138 -6.737 -4.087 1.00 67.81 86 PHE A CA 1
ATOM 624 C C . PHE A 1 86 ? 10.829 -6.274 -5.381 1.00 67.81 86 PHE A C 1
ATOM 626 O O . PHE A 1 86 ? 12.044 -6.423 -5.521 1.00 67.81 86 PHE A O 1
ATOM 633 N N . PHE A 1 87 ? 10.088 -5.697 -6.332 1.00 65.56 87 PHE A N 1
ATOM 634 C CA . PHE A 1 87 ? 10.653 -5.118 -7.554 1.00 65.56 87 PHE A CA 1
ATOM 635 C C . PHE A 1 87 ? 11.523 -3.887 -7.200 1.00 65.56 87 PHE A C 1
ATOM 637 O O . PHE A 1 87 ? 11.286 -3.268 -6.163 1.00 65.56 87 PHE A O 1
ATOM 644 N N . PRO A 1 88 ? 12.577 -3.531 -7.973 1.00 54.00 88 PRO A N 1
ATOM 645 C CA . PRO A 1 88 ? 13.761 -2.842 -7.445 1.00 54.00 88 PRO A CA 1
ATOM 646 C C . PRO A 1 88 ? 13.548 -1.445 -6.835 1.00 54.00 88 PRO A C 1
ATOM 648 O O . PRO A 1 88 ? 14.472 -0.920 -6.222 1.00 54.00 88 PRO A O 1
ATOM 651 N N . ALA A 1 89 ? 12.350 -0.860 -6.922 1.00 54.53 89 ALA A N 1
ATOM 652 C CA . ALA A 1 89 ? 11.968 0.365 -6.217 1.00 54.53 89 ALA A CA 1
ATOM 653 C C . ALA A 1 89 ? 11.521 0.145 -4.749 1.00 54.53 89 ALA A C 1
ATOM 655 O O . ALA A 1 89 ? 11.193 1.109 -4.059 1.00 54.53 89 ALA A O 1
ATOM 656 N N . GLN A 1 90 ? 11.498 -1.096 -4.245 1.00 58.38 90 GLN A N 1
ATOM 657 C CA . GLN A 1 90 ? 10.867 -1.448 -2.963 1.00 58.38 90 GLN A CA 1
ATOM 658 C C . GLN A 1 90 ? 11.776 -2.074 -1.896 1.00 58.38 90 GLN A C 1
ATOM 660 O O . GLN A 1 90 ? 11.284 -2.645 -0.922 1.00 58.38 90 GLN A O 1
ATOM 665 N N . GLN A 1 91 ? 13.092 -1.842 -1.950 1.00 56.41 91 GLN A N 1
ATOM 666 C CA . GLN A 1 91 ? 13.954 -2.009 -0.757 1.00 56.41 91 GLN A CA 1
ATOM 667 C C . GLN A 1 91 ? 13.398 -1.244 0.470 1.00 56.41 91 GLN A C 1
ATOM 669 O O . GLN A 1 91 ? 13.631 -1.595 1.621 1.00 56.41 91 GLN A O 1
ATOM 674 N N . ALA A 1 92 ? 12.566 -0.236 0.218 1.00 58.66 92 ALA A N 1
ATOM 675 C CA . ALA A 1 92 ? 11.829 0.538 1.196 1.00 58.66 92 ALA A CA 1
ATOM 676 C C . ALA A 1 92 ? 10.681 -0.193 1.932 1.00 58.66 92 ALA A C 1
ATOM 678 O O . ALA A 1 92 ? 10.174 0.334 2.929 1.00 58.66 92 ALA A O 1
ATOM 679 N N . ILE A 1 93 ? 10.259 -1.390 1.497 1.00 64.94 93 ILE A N 1
ATOM 680 C CA . ILE A 1 93 ? 9.237 -2.170 2.219 1.00 64.94 93 ILE A CA 1
ATOM 681 C C . ILE A 1 93 ? 9.711 -2.532 3.617 1.00 64.94 93 ILE A C 1
ATOM 683 O O . ILE A 1 93 ? 8.904 -2.495 4.542 1.00 64.94 93 ILE A O 1
ATOM 687 N N . GLU A 1 94 ? 11.002 -2.808 3.807 1.00 65.06 94 GLU A N 1
ATOM 688 C CA . GLU A 1 94 ? 11.559 -3.078 5.134 1.00 65.06 94 GLU A CA 1
ATOM 689 C C . GLU A 1 94 ? 11.275 -1.923 6.100 1.00 65.06 94 GLU A C 1
ATOM 691 O O . GLU A 1 94 ? 10.769 -2.144 7.201 1.00 65.06 94 GLU A O 1
ATOM 696 N N . HIS A 1 95 ? 11.490 -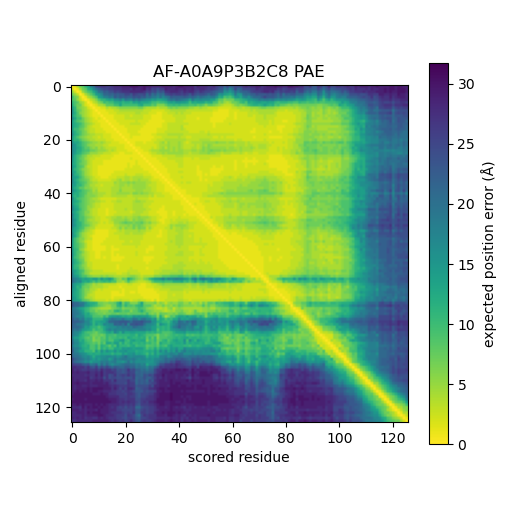0.681 5.660 1.00 66.06 95 HIS A N 1
ATOM 697 C CA . HIS A 1 95 ? 11.188 0.516 6.446 1.00 66.06 95 HIS A CA 1
ATOM 698 C C . HIS A 1 95 ? 9.684 0.691 6.693 1.00 66.06 95 HIS A C 1
ATOM 700 O O . HIS A 1 95 ? 9.274 1.076 7.791 1.00 66.06 95 HIS A O 1
ATOM 706 N N . GLY A 1 96 ? 8.851 0.363 5.701 1.00 63.91 96 GLY A N 1
ATOM 707 C CA . GLY A 1 96 ? 7.398 0.325 5.854 1.00 63.91 96 GLY A CA 1
ATOM 708 C C . GLY A 1 96 ? 6.953 -0.686 6.917 1.00 63.91 96 GLY A C 1
ATOM 709 O O . GLY A 1 96 ? 6.200 -0.349 7.827 1.00 63.91 96 GLY A O 1
ATOM 710 N N . VAL A 1 97 ? 7.464 -1.915 6.854 1.00 67.06 97 VAL A N 1
ATOM 711 C CA . VAL A 1 97 ? 7.157 -3.002 7.794 1.00 67.06 97 VAL A CA 1
ATOM 712 C C . VAL A 1 97 ? 7.676 -2.689 9.200 1.00 67.06 97 VAL A C 1
ATOM 714 O O . VAL A 1 97 ? 6.959 -2.915 10.174 1.00 67.06 97 VAL A O 1
ATOM 717 N N . GLN A 1 98 ? 8.880 -2.128 9.334 1.00 64.56 98 GLN A N 1
ATOM 718 C CA . GLN A 1 98 ? 9.447 -1.708 10.621 1.00 64.56 98 GLN 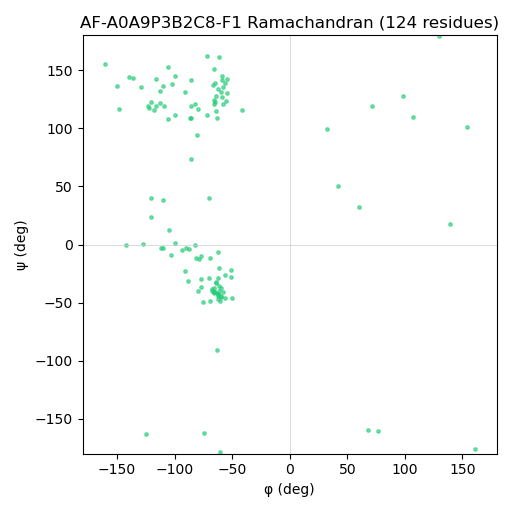A CA 1
ATOM 719 C C . GLN A 1 98 ? 8.605 -0.611 11.282 1.00 64.56 98 GLN A C 1
ATOM 721 O O . GLN A 1 98 ? 8.250 -0.735 12.457 1.00 64.56 98 GLN A O 1
ATOM 726 N N . GLY A 1 99 ? 8.223 0.424 10.525 1.00 61.06 99 GLY A N 1
ATOM 727 C CA . GLY A 1 99 ? 7.348 1.491 11.019 1.00 61.06 99 GLY A CA 1
ATOM 728 C C . GLY A 1 99 ? 5.987 0.959 11.472 1.00 61.06 99 GLY A C 1
ATOM 729 O O . GLY A 1 99 ? 5.457 1.372 12.504 1.00 61.06 99 GLY A O 1
ATOM 730 N N . LEU A 1 100 ? 5.458 -0.033 10.755 1.00 64.94 100 LEU A N 1
ATOM 731 C CA . LEU A 1 100 ? 4.181 -0.650 11.080 1.00 64.94 100 LEU A CA 1
ATOM 732 C C . LEU A 1 100 ? 4.252 -1.628 12.263 1.00 64.94 100 LEU A C 1
ATOM 734 O O . LEU A 1 100 ? 3.285 -1.771 13.007 1.00 64.94 100 LEU A O 1
ATOM 738 N N . ARG A 1 101 ? 5.393 -2.290 12.484 1.00 59.31 101 ARG A N 1
ATOM 739 C CA . ARG A 1 101 ? 5.611 -3.152 13.657 1.00 59.31 101 ARG A CA 1
ATOM 740 C C . ARG A 1 101 ? 5.570 -2.355 14.959 1.00 59.31 101 ARG A C 1
ATOM 742 O O . ARG A 1 101 ? 5.076 -2.871 15.954 1.00 59.31 101 ARG A O 1
ATOM 749 N N . LEU A 1 102 ? 6.019 -1.102 14.950 1.00 53.09 102 LEU A N 1
ATOM 750 C CA . LEU A 1 102 ? 5.868 -0.187 16.090 1.00 53.09 102 LEU A CA 1
ATOM 751 C C . LEU A 1 102 ? 4.408 0.238 16.301 1.00 53.09 102 LEU A C 1
ATOM 753 O O . LEU A 1 102 ? 3.995 0.501 17.425 1.00 53.09 102 LEU A O 1
ATOM 757 N N . PHE A 1 103 ? 3.624 0.263 15.224 1.00 54.84 103 PHE A N 1
ATOM 758 C CA . PHE A 1 103 ? 2.211 0.621 15.241 1.00 54.84 103 PHE A CA 1
ATOM 759 C C . PHE A 1 103 ? 1.300 -0.529 15.712 1.00 54.84 103 PHE A C 1
ATOM 761 O O . PHE A 1 103 ? 0.377 -0.304 16.484 1.00 54.84 103 PHE A O 1
ATOM 768 N N . VAL A 1 104 ? 1.578 -1.767 15.290 1.00 53.94 104 VAL A N 1
ATOM 769 C CA . VAL A 1 104 ? 0.796 -2.966 15.658 1.00 53.94 104 VAL A CA 1
ATOM 770 C C . VAL A 1 104 ? 1.347 -3.652 16.923 1.00 53.94 104 VAL A C 1
ATOM 772 O O . VAL A 1 104 ? 0.626 -4.371 17.610 1.00 53.94 104 VAL A O 1
ATOM 775 N N . GLY A 1 105 ? 2.627 -3.438 17.249 1.00 43.72 105 GLY A N 1
ATOM 776 C CA . GLY A 1 105 ? 3.342 -4.088 18.355 1.00 43.72 105 GLY A CA 1
ATOM 777 C C . GLY A 1 105 ? 3.358 -3.322 19.682 1.00 43.72 105 GLY A C 1
ATOM 778 O O . GLY A 1 105 ? 3.850 -3.856 20.675 1.00 43.72 105 GLY A O 1
ATOM 779 N N . GLY A 1 106 ? 2.821 -2.103 19.740 1.00 39.78 106 GLY A N 1
ATOM 780 C CA . GLY A 1 106 ? 2.568 -1.415 21.004 1.00 39.78 106 GLY A CA 1
ATOM 781 C C . GLY A 1 106 ? 1.272 -1.931 21.621 1.00 39.78 106 GLY A C 1
ATOM 782 O O . GLY A 1 106 ? 0.213 -1.455 21.245 1.00 39.78 106 GLY A O 1
ATOM 783 N N . CYS A 1 107 ? 1.364 -2.919 22.518 1.00 38.19 107 CYS A N 1
ATOM 784 C CA . CYS A 1 107 ? 0.313 -3.367 23.446 1.00 38.19 107 CYS A CA 1
ATOM 785 C C . CYS A 1 107 ? -1.149 -3.247 22.953 1.00 38.19 107 CYS A C 1
ATOM 787 O O . CYS A 1 107 ? -1.777 -2.209 23.139 1.00 38.19 107 CYS A O 1
ATOM 789 N N . GLY A 1 108 ? -1.744 -4.352 22.477 1.00 40.44 108 GLY A N 1
ATOM 790 C CA . GLY A 1 108 ? -3.201 -4.519 22.630 1.00 40.44 108 GLY A CA 1
ATOM 791 C C . GLY A 1 108 ? -4.031 -5.099 21.484 1.00 40.44 108 GLY A C 1
ATOM 792 O O . GLY A 1 108 ? -5.243 -4.929 21.536 1.00 40.44 108 GLY A O 1
ATOM 793 N N . PHE A 1 109 ? -3.466 -5.789 20.481 1.00 43.91 109 PHE A N 1
ATOM 794 C CA . PHE A 1 109 ? -4.297 -6.392 19.413 1.00 43.91 109 PHE A CA 1
ATOM 795 C C . PHE A 1 109 ? -4.583 -7.899 19.547 1.00 43.91 109 PHE A C 1
ATOM 797 O O . PHE A 1 109 ? -5.295 -8.476 18.731 1.00 43.91 109 PHE A O 1
ATOM 804 N N . PHE A 1 110 ? -4.104 -8.552 20.605 1.00 33.16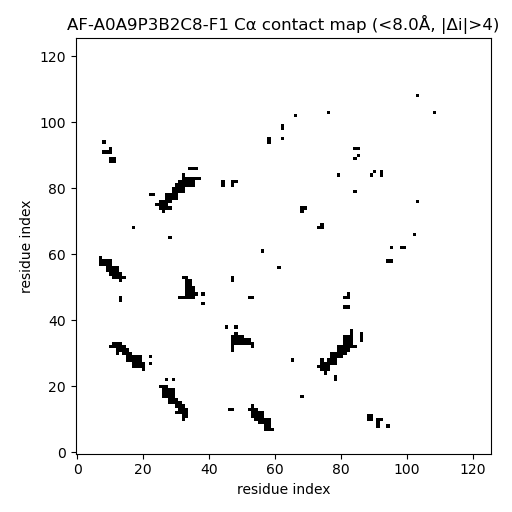 110 PHE A N 1
ATOM 805 C CA . PHE A 1 110 ? -4.702 -9.814 21.041 1.00 33.16 110 PHE A CA 1
ATOM 806 C C . PHE A 1 110 ? -5.630 -9.488 22.214 1.00 33.16 110 PHE A C 1
ATOM 808 O O . PHE A 1 110 ? -5.118 -9.141 23.282 1.00 33.16 110 PHE A O 1
ATOM 815 N N . PRO A 1 111 ? -6.968 -9.599 22.098 1.00 37.50 111 PRO A N 1
ATOM 816 C CA . PRO A 1 111 ? -7.736 -9.873 23.301 1.00 37.50 111 PRO A CA 1
ATOM 817 C C . PRO A 1 111 ? -7.129 -11.149 23.918 1.00 37.50 111 PRO A C 1
ATOM 819 O O . PRO A 1 111 ? -6.933 -12.125 23.185 1.00 37.50 111 PRO A O 1
ATOM 822 N N . PRO A 1 112 ? -6.795 -11.189 25.221 1.00 36.72 112 PRO A N 1
ATOM 823 C CA . PRO A 1 112 ? -6.207 -12.364 25.873 1.00 36.72 112 PRO A CA 1
ATOM 824 C C . PRO A 1 112 ? -7.201 -13.539 26.016 1.00 36.72 112 PRO A C 1
ATOM 826 O O . PRO A 1 112 ? -7.222 -14.225 27.028 1.00 36.72 112 PRO A O 1
ATOM 829 N N . ALA A 1 113 ? -8.037 -13.801 25.006 1.00 41.53 113 ALA A N 1
ATOM 830 C CA . ALA A 1 113 ? -9.094 -14.805 25.046 1.00 41.53 113 ALA A CA 1
ATOM 831 C C . ALA A 1 113 ? -9.092 -15.815 23.882 1.00 41.53 113 ALA A C 1
ATOM 833 O O . ALA A 1 113 ? -9.957 -16.685 23.872 1.00 41.53 113 ALA A O 1
ATOM 834 N N . SER A 1 114 ? -8.171 -15.758 22.910 1.00 45.88 114 SER A N 1
ATOM 835 C CA . SER A 1 114 ? -8.168 -16.736 21.798 1.00 45.88 114 SER A CA 1
ATOM 836 C C . SER A 1 114 ? -7.007 -17.733 21.796 1.00 45.88 114 SER A C 1
ATOM 838 O O . SER A 1 114 ? -7.026 -18.674 21.004 1.00 45.88 114 SER A O 1
ATOM 840 N N . CYS A 1 115 ? -6.057 -17.640 22.733 1.00 41.12 115 CYS A N 1
ATOM 841 C CA . CYS A 1 115 ? -5.161 -18.762 23.019 1.00 41.12 115 CYS A CA 1
ATOM 842 C C . CYS A 1 115 ? -5.831 -19.695 24.042 1.00 41.12 115 CYS A C 1
ATOM 844 O O . CYS A 1 115 ? -5.513 -19.674 25.227 1.00 41.12 115 CYS A O 1
ATOM 846 N N . GLY A 1 116 ? -6.831 -20.458 23.591 1.00 41.06 116 GLY A N 1
ATOM 847 C CA . GLY A 1 116 ? -7.494 -21.468 24.417 1.00 41.06 116 GLY A CA 1
ATOM 848 C C . GLY A 1 116 ? -8.930 -21.785 24.002 1.00 41.06 116 GLY A C 1
ATOM 849 O O . GLY A 1 116 ? -9.861 -21.085 24.380 1.00 41.06 116 GLY A O 1
ATOM 850 N N . GLY A 1 117 ? -9.110 -22.906 23.300 1.00 36.69 117 GLY A N 1
ATOM 851 C CA . GLY A 1 117 ? -10.391 -23.616 23.233 1.00 36.69 117 GLY A CA 1
ATOM 852 C C . GLY A 1 117 ? -11.139 -23.493 21.907 1.00 36.69 117 GLY A C 1
ATOM 853 O O . GLY A 1 117 ? -11.721 -22.461 21.587 1.00 36.69 117 GLY A O 1
ATOM 854 N N . ARG A 1 118 ? -11.184 -24.611 21.170 1.00 48.88 118 ARG A N 1
ATOM 855 C CA . ARG A 1 118 ? -12.114 -24.862 20.061 1.00 48.88 118 ARG A CA 1
ATOM 856 C C . ARG A 1 118 ? -13.519 -24.356 20.412 1.00 48.88 118 ARG A C 1
ATOM 858 O O . ARG A 1 118 ? -14.169 -24.924 21.284 1.00 48.88 118 ARG A O 1
ATOM 865 N N . ARG A 1 119 ? -14.019 -23.361 19.682 1.00 42.00 119 ARG A N 1
ATOM 866 C CA . ARG A 1 119 ? -15.459 -23.148 19.512 1.00 42.00 119 ARG A CA 1
ATOM 867 C C . ARG A 1 119 ? -15.755 -23.156 18.023 1.00 42.00 119 ARG A C 1
ATOM 869 O O . ARG A 1 119 ? -15.151 -22.411 17.260 1.00 42.00 119 ARG A O 1
ATOM 876 N N . GLY A 1 120 ? -16.589 -24.119 17.641 1.00 40.34 120 GLY A N 1
ATOM 877 C CA . GLY A 1 120 ? -16.905 -24.454 16.264 1.00 40.34 120 GLY A CA 1
ATOM 878 C C . GLY A 1 120 ? -17.442 -23.258 15.494 1.00 40.34 120 GLY A C 1
ATOM 879 O O . GLY A 1 120 ? -18.254 -22.481 15.991 1.00 40.34 120 GLY A O 1
ATOM 880 N N . HIS A 1 121 ? -16.978 -23.151 14.258 1.00 41.19 121 HIS A N 1
ATOM 881 C CA . HIS A 1 121 ? -17.597 -22.326 13.242 1.00 41.19 121 HIS A CA 1
ATOM 882 C C . HIS A 1 121 ? -18.979 -22.931 12.937 1.00 41.19 121 HIS A C 1
ATOM 884 O O . HIS A 1 121 ? -19.027 -24.116 12.591 1.00 41.19 121 HIS A O 1
ATOM 890 N N . PRO A 1 122 ? -20.103 -22.199 13.034 1.00 42.28 122 PRO A N 1
ATOM 891 C CA . PRO A 1 122 ? -21.295 -22.639 12.333 1.00 42.28 122 PRO A CA 1
ATOM 892 C C . PRO A 1 122 ? -20.965 -22.533 10.841 1.00 42.28 122 PRO A C 1
ATOM 894 O O . PRO A 1 122 ? -20.541 -21.476 10.361 1.00 42.28 122 PRO A O 1
ATOM 897 N N . GLY A 1 123 ? -21.042 -23.664 10.139 1.00 41.22 123 GLY A N 1
ATOM 898 C CA . GLY A 1 123 ? -20.944 -23.693 8.684 1.00 41.22 123 GLY A CA 1
ATOM 899 C C . GLY A 1 123 ? -22.084 -22.885 8.055 1.00 41.22 123 GLY A C 1
ATOM 900 O O . GLY A 1 123 ? -23.084 -22.614 8.726 1.00 41.22 123 GLY A O 1
ATOM 901 N N . PRO A 1 124 ? -21.953 -22.476 6.785 1.00 44.00 124 PRO A N 1
ATOM 902 C CA . PRO A 1 124 ? -23.022 -21.762 6.103 1.00 44.00 124 PRO A CA 1
ATOM 903 C C . PRO A 1 124 ? -24.282 -22.635 6.067 1.00 44.00 124 PRO A C 1
ATOM 905 O O . PRO A 1 124 ? -24.212 -23.818 5.726 1.00 44.00 124 PRO A O 1
ATOM 908 N N . ALA A 1 125 ? -25.418 -22.046 6.444 1.00 49.56 125 ALA A N 1
ATOM 909 C CA . ALA A 1 125 ? -26.720 -22.686 6.337 1.00 49.56 125 ALA A CA 1
ATOM 910 C C . ALA A 1 125 ? -26.980 -23.063 4.868 1.00 49.56 125 ALA A C 1
ATOM 912 O O . ALA A 1 125 ? -26.924 -22.201 3.988 1.00 49.56 125 ALA A O 1
ATOM 913 N N . ARG A 1 126 ? -27.197 -24.358 4.622 1.00 47.78 126 ARG A N 1
ATOM 914 C CA . ARG A 1 126 ? -27.888 -24.861 3.431 1.00 47.78 126 ARG A CA 1
ATOM 915 C C . ARG A 1 126 ? -29.386 -24.818 3.673 1.00 47.78 126 ARG A C 1
ATOM 917 O O . ARG A 1 126 ? -29.776 -25.055 4.838 1.00 47.78 126 ARG A O 1
#

Secondary structure (DSSP, 8-state):
---PPPPPPEEEEEEEEEEE-SSSSSSEEEEEES--S---TT-TTGGG--TT-SEEEEHHHHHHHHHHHHHHH---EEEEESS-TTSTT-TTHHHHHHHHHHHHSSS-SS-TTSSS---PPPPPP-

pLDDT: mean 75.06, std 19.91, range [33.16, 95.44]

Radius of gyration: 17.7 Å; Cα contacts (8 Å, |Δi|>4): 175; chains: 1; bounding box: 56×43×43 Å

Foldseek 3Di:
DDDPDPDFQKFFWQDWDWQDPPQDHDGEIETEGADAPCCDPPDPPVVRHDRPDGDIDGLVRVLVVVVVRCVPPNHLYYDYDDDPCVPPSNVVVVVNVVSVCVVVVPDDNDPPPPPDDDDDDPDDDD

Mean predicted aligned error: 11.51 Å

Nearest PDB structures (foldseek):
  8fsi-assembly1_A  TM=7.800E-01  e=8.935E-05  Escherichia coli K-12
  3cb8-assembly1_A  TM=8.277E-01  e=2.756E-04  unclassified